Protein AF-A0A8K0CQT3-F1 (afdb_monomer_lite)

Organism: Ignelater luminosus (NCBI:txid2038154)

Secondary structure (DSSP, 8-state):
---HHHHHHHHHHHHHHHH-HHHHHHSPPPPP--PPPPHHHHHHTT--GGGTSHHHH-------

Structure (mmCIF, N/CA/C/O backbone):
data_AF-A0A8K0CQT3-F1
#
_entry.id   AF-A0A8K0CQT3-F1
#
loop_
_atom_site.group_PDB
_atom_site.id
_atom_site.type_symbol
_atom_site.label_atom_id
_atom_site.label_alt_id
_atom_site.label_comp_id
_atom_site.label_asym_id
_atom_site.label_entity_id
_atom_site.label_seq_id
_atom_site.pdbx_PDB_ins_code
_atom_site.Cartn_x
_atom_site.Cartn_y
_atom_site.Cartn_z
_atom_site.occupancy
_atom_site.B_iso_or_equiv
_atom_site.auth_seq_id
_atom_site.auth_comp_id
_atom_site.auth_asym_id
_atom_site.auth_atom_id
_atom_site.pdbx_PDB_model_num
ATOM 1 N N . LYS A 1 1 ? 13.627 -15.070 -18.313 1.00 69.12 1 LYS A N 1
ATOM 2 C CA . LYS A 1 1 ? 14.164 -14.311 -17.158 1.00 69.12 1 LYS A CA 1
ATOM 3 C C . LYS A 1 1 ? 13.854 -12.850 -17.423 1.00 69.12 1 LYS A C 1
ATOM 5 O O . LYS A 1 1 ? 14.380 -12.341 -18.401 1.00 69.12 1 LYS A O 1
ATOM 10 N N . THR A 1 2 ? 12.971 -12.232 -16.643 1.00 79.12 2 THR A N 1
ATOM 11 C CA . THR A 1 2 ? 12.813 -10.771 -16.661 1.00 79.12 2 THR A CA 1
ATOM 12 C C . THR A 1 2 ? 14.122 -10.135 -16.208 1.00 79.12 2 THR A C 1
ATOM 14 O O . THR A 1 2 ? 14.854 -10.722 -15.399 1.00 79.12 2 THR A O 1
ATOM 17 N N . SER A 1 3 ? 14.481 -8.992 -16.786 1.00 92.25 3 SER A N 1
ATOM 18 C CA . SER A 1 3 ? 15.720 -8.322 -16.398 1.00 92.25 3 SER A CA 1
ATOM 19 C C . SER A 1 3 ? 15.579 -7.734 -14.992 1.00 92.25 3 SER A C 1
ATOM 21 O O . SER A 1 3 ? 14.489 -7.358 -14.564 1.00 92.25 3 SER A O 1
ATOM 23 N N . ARG A 1 4 ? 16.693 -7.614 -14.256 1.00 95.06 4 ARG A N 1
ATOM 24 C CA . ARG A 1 4 ? 16.694 -6.943 -12.942 1.00 95.06 4 ARG A CA 1
ATOM 25 C C . ARG A 1 4 ? 16.138 -5.517 -13.037 1.00 95.06 4 ARG A C 1
ATOM 27 O O . ARG A 1 4 ? 15.553 -5.010 -12.088 1.00 95.06 4 ARG A O 1
ATOM 34 N N . ILE A 1 5 ? 16.349 -4.867 -14.179 1.00 96.62 5 ILE A N 1
ATOM 3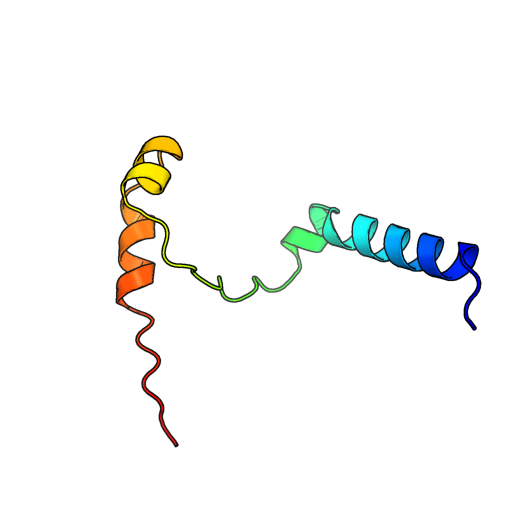5 C CA . ILE A 1 5 ? 15.860 -3.515 -14.436 1.00 96.62 5 ILE A CA 1
ATOM 36 C C . ILE A 1 5 ? 14.333 -3.536 -14.541 1.00 96.62 5 ILE A C 1
ATOM 38 O O . ILE A 1 5 ? 13.692 -2.784 -13.820 1.00 96.62 5 ILE A O 1
ATOM 42 N N . GLU A 1 6 ? 13.755 -4.443 -15.332 1.00 97.25 6 GLU A N 1
ATOM 43 C CA . GLU A 1 6 ? 12.297 -4.601 -15.464 1.00 97.25 6 GLU A CA 1
ATOM 44 C C . GLU A 1 6 ? 11.611 -4.938 -14.138 1.00 97.25 6 GLU A C 1
ATOM 46 O O . GLU A 1 6 ? 10.557 -4.395 -13.824 1.00 97.25 6 GLU A O 1
ATOM 51 N N . THR A 1 7 ? 12.206 -5.817 -13.327 1.00 97.06 7 THR A N 1
ATOM 52 C CA . THR A 1 7 ? 11.627 -6.148 -12.017 1.00 97.06 7 THR A CA 1
ATOM 53 C C . THR A 1 7 ? 11.658 -4.957 -11.067 1.00 97.06 7 THR A C 1
ATOM 55 O O . THR A 1 7 ? 10.729 -4.761 -10.289 1.00 97.06 7 THR A O 1
ATOM 58 N N . ASN A 1 8 ? 12.717 -4.147 -11.128 1.00 97.06 8 ASN A N 1
ATOM 59 C CA . ASN A 1 8 ? 12.849 -2.971 -10.276 1.00 97.06 8 ASN A CA 1
ATOM 60 C C . ASN A 1 8 ? 11.901 -1.852 -10.712 1.00 97.06 8 ASN A C 1
ATOM 62 O O . ASN A 1 8 ? 11.332 -1.180 -9.855 1.00 97.06 8 ASN A O 1
ATOM 66 N N . THR A 1 9 ? 11.722 -1.650 -12.020 1.00 97.50 9 THR A N 1
ATOM 67 C CA . THR A 1 9 ? 10.777 -0.655 -12.538 1.00 97.50 9 THR A CA 1
ATOM 68 C C . THR A 1 9 ? 9.339 -1.046 -12.218 1.00 97.50 9 THR A C 1
ATOM 70 O O . THR A 1 9 ? 8.582 -0.197 -11.755 1.00 97.50 9 THR A O 1
ATOM 73 N N . ASP A 1 10 ? 8.975 -2.323 -12.364 1.00 97.44 10 ASP A N 1
ATOM 74 C CA . ASP A 1 10 ? 7.659 -2.820 -11.948 1.00 97.44 10 ASP A CA 1
ATOM 75 C C . ASP A 1 10 ? 7.425 -2.610 -10.445 1.00 97.44 10 ASP A C 1
ATOM 77 O O . ASP A 1 10 ? 6.414 -2.029 -10.043 1.00 97.44 10 ASP A O 1
ATOM 81 N N . LEU A 1 11 ? 8.393 -2.996 -9.604 1.00 97.69 11 LEU A N 1
ATOM 82 C CA . LEU A 1 11 ? 8.295 -2.801 -8.158 1.00 97.69 11 LEU A CA 1
ATOM 83 C C . LEU A 1 11 ? 8.122 -1.320 -7.799 1.00 97.69 11 LEU A C 1
ATOM 85 O O . LEU A 1 11 ? 7.267 -0.985 -6.979 1.00 97.69 11 LEU A O 1
ATOM 89 N N . LEU A 1 12 ? 8.899 -0.436 -8.431 1.00 98.00 12 LEU A N 1
ATOM 90 C CA . LEU A 1 12 ? 8.812 1.003 -8.211 1.00 98.00 12 LEU A CA 1
ATOM 91 C C . LEU A 1 12 ? 7.426 1.542 -8.577 1.00 98.00 12 LEU A C 1
ATOM 93 O O . LEU A 1 12 ? 6.821 2.246 -7.773 1.00 98.00 12 LEU A O 1
ATOM 97 N N . HIS A 1 13 ? 6.893 1.185 -9.747 1.00 97.88 13 HIS A N 1
ATOM 98 C CA . HIS A 1 13 ? 5.558 1.619 -10.158 1.00 97.88 13 HIS A CA 1
ATOM 99 C C . HIS A 1 13 ? 4.483 1.143 -9.181 1.00 97.88 13 HIS A C 1
ATOM 101 O O . HIS A 1 13 ? 3.623 1.925 -8.778 1.00 97.88 13 HIS A O 1
ATOM 107 N N . ARG A 1 14 ? 4.554 -0.115 -8.734 1.00 96.56 14 ARG A N 1
ATOM 108 C CA . ARG A 1 14 ? 3.602 -0.654 -7.753 1.00 96.56 14 ARG A CA 1
ATOM 109 C C . ARG A 1 14 ? 3.669 0.119 -6.440 1.00 96.56 14 ARG A C 1
ATOM 111 O O . ARG A 1 14 ? 2.622 0.497 -5.921 1.00 96.56 14 ARG A O 1
ATOM 118 N N . LEU A 1 15 ? 4.873 0.415 -5.950 1.00 96.94 15 LEU A N 1
ATOM 119 C CA . LEU A 1 15 ? 5.064 1.192 -4.726 1.00 96.94 15 LEU A CA 1
ATOM 120 C C . LEU A 1 15 ? 4.501 2.611 -4.849 1.00 96.94 15 LEU A C 1
ATOM 122 O O . LEU A 1 15 ? 3.738 3.027 -3.977 1.00 96.94 15 LEU A O 1
ATOM 126 N N . LEU A 1 16 ? 4.797 3.317 -5.944 1.00 96.88 16 LEU A N 1
ATOM 127 C CA . LEU A 1 16 ? 4.270 4.662 -6.201 1.00 96.88 16 LEU A CA 1
ATOM 128 C C . LEU A 1 16 ? 2.741 4.680 -6.151 1.00 96.88 16 LEU A C 1
ATOM 130 O O . LEU A 1 16 ? 2.149 5.480 -5.436 1.00 96.88 16 LEU A O 1
ATOM 134 N N . ILE A 1 17 ? 2.096 3.733 -6.832 1.00 95.06 17 ILE A N 1
ATOM 135 C CA . ILE A 1 17 ? 0.635 3.653 -6.880 1.00 95.06 17 ILE A CA 1
ATOM 136 C C . ILE A 1 17 ? 0.059 3.227 -5.513 1.00 95.06 17 ILE A C 1
ATOM 138 O O . ILE A 1 17 ? -1.068 3.595 -5.179 1.00 95.06 17 ILE A O 1
ATOM 142 N N . THR A 1 18 ? 0.774 2.439 -4.700 1.00 92.25 18 THR A N 1
ATOM 143 C CA . THR A 1 18 ? 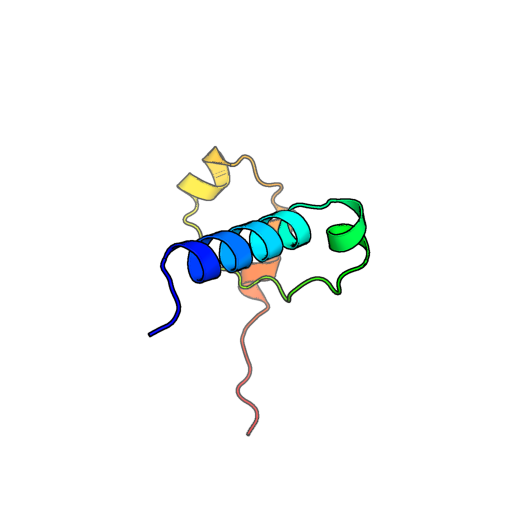0.315 2.086 -3.339 1.00 92.25 18 THR A CA 1
ATOM 144 C C . THR A 1 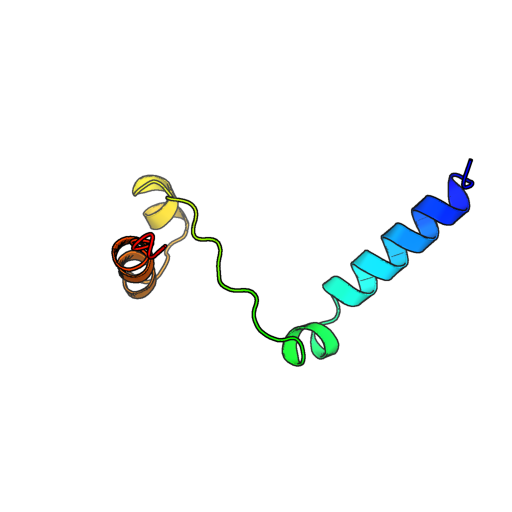18 ? 0.425 3.229 -2.336 1.00 92.25 18 THR A C 1
ATOM 146 O O . THR A 1 18 ? -0.416 3.307 -1.446 1.00 92.25 18 THR A O 1
ATOM 149 N N . LEU A 1 19 ? 1.429 4.095 -2.485 1.00 93.88 19 LEU A N 1
ATOM 150 C CA . LEU A 1 19 ? 1.712 5.198 -1.563 1.00 93.88 19 LEU A CA 1
ATOM 151 C C . LEU A 1 19 ? 1.014 6.507 -1.945 1.00 93.88 19 LEU A C 1
ATOM 153 O O . LEU A 1 19 ? 0.966 7.421 -1.127 1.00 93.88 19 LEU A O 1
ATOM 157 N N . ASP A 1 20 ? 0.482 6.605 -3.163 1.00 95.25 20 ASP A N 1
ATOM 158 C CA . ASP A 1 20 ? -0.273 7.767 -3.621 1.00 95.25 20 ASP A CA 1
ATOM 159 C C . ASP A 1 20 ? -1.537 7.987 -2.756 1.00 95.25 20 ASP A C 1
ATOM 161 O O . ASP A 1 20 ? -2.422 7.121 -2.745 1.00 95.25 20 ASP A O 1
ATOM 165 N N . PRO A 1 21 ? -1.662 9.126 -2.042 1.00 92.50 21 PRO A N 1
ATOM 166 C CA . PRO A 1 21 ? -2.794 9.383 -1.151 1.00 92.50 21 PRO A CA 1
ATOM 167 C C . PRO A 1 21 ? -4.137 9.501 -1.875 1.00 92.50 21 PRO A C 1
ATOM 169 O O . PRO A 1 21 ? -5.164 9.077 -1.342 1.00 92.50 21 PRO A O 1
ATOM 172 N N . LEU A 1 22 ? -4.141 10.061 -3.087 1.00 94.50 22 LEU A N 1
ATOM 173 C CA . LEU A 1 22 ? -5.351 10.233 -3.881 1.00 94.50 22 LEU A CA 1
ATOM 174 C C . LEU A 1 22 ? -5.864 8.864 -4.326 1.00 94.50 22 LEU A C 1
ATOM 176 O O . LEU A 1 22 ? -7.018 8.524 -4.068 1.00 94.50 22 LEU A O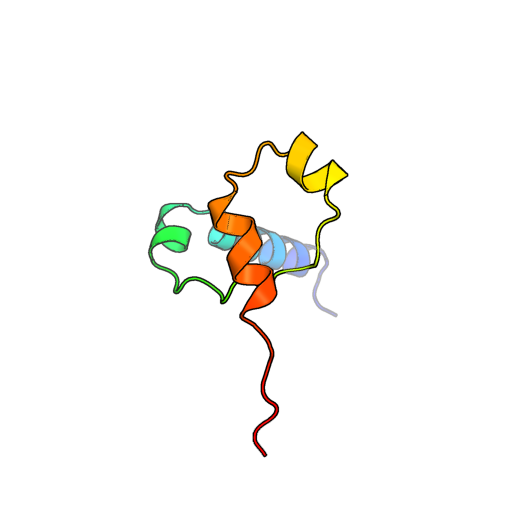 1
ATOM 180 N N . ILE A 1 23 ? -4.995 8.041 -4.911 1.00 93.38 23 ILE A N 1
ATOM 181 C CA . ILE A 1 23 ? -5.352 6.685 -5.330 1.00 93.38 23 ILE A CA 1
ATOM 182 C C . ILE A 1 23 ? -5.732 5.838 -4.111 1.00 93.38 23 ILE A C 1
ATOM 184 O O . ILE A 1 23 ? -6.705 5.090 -4.173 1.00 93.38 23 ILE A O 1
ATOM 188 N N . ALA A 1 24 ? -5.010 5.959 -2.993 1.00 89.44 24 ALA A N 1
ATOM 189 C CA . ALA A 1 24 ? -5.332 5.244 -1.761 1.00 89.44 24 ALA A CA 1
ATOM 190 C C . ALA A 1 24 ? -6.731 5.597 -1.237 1.00 89.44 24 ALA A C 1
ATOM 192 O O . ALA A 1 24 ? -7.469 4.690 -0.864 1.00 89.44 24 ALA A O 1
ATOM 193 N N . SER A 1 25 ? -7.118 6.877 -1.269 1.00 89.31 25 SER A N 1
ATOM 194 C CA . SER A 1 25 ? -8.444 7.321 -0.818 1.00 89.31 25 SER A CA 1
ATOM 195 C C . SER A 1 25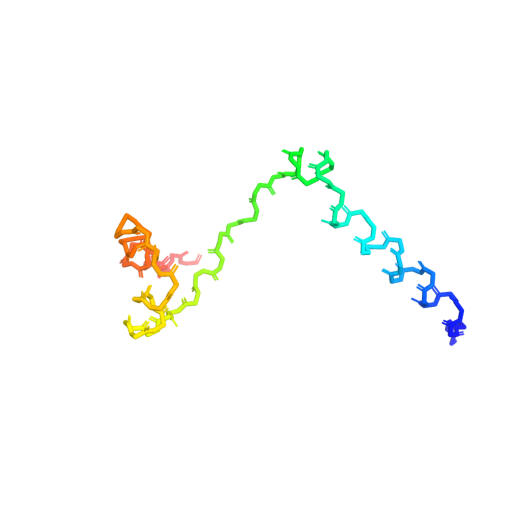 ? -9.600 6.796 -1.677 1.00 89.31 25 SER A C 1
ATOM 197 O O . SER A 1 25 ? -10.700 6.593 -1.171 1.00 89.31 25 SER A O 1
ATOM 199 N N . LEU A 1 26 ? -9.350 6.553 -2.968 1.00 91.69 26 LEU A N 1
ATOM 200 C CA . LEU A 1 26 ? -10.346 6.051 -3.919 1.00 91.69 26 LEU A CA 1
ATOM 201 C C . LEU A 1 26 ? -10.462 4.522 -3.913 1.00 91.69 26 LEU A C 1
ATOM 203 O O . LEU A 1 26 ? -11.431 3.967 -4.434 1.00 91.69 26 LEU A O 1
ATOM 207 N N . ARG A 1 27 ? -9.467 3.816 -3.367 1.00 88.25 27 ARG A N 1
ATOM 208 C CA . ARG A 1 27 ? -9.500 2.357 -3.277 1.00 88.25 27 ARG A CA 1
ATOM 209 C C . ARG A 1 27 ? -10.497 1.907 -2.223 1.00 88.25 27 ARG A C 1
ATOM 211 O O . ARG A 1 27 ? -10.595 2.485 -1.145 1.00 88.25 27 ARG A O 1
ATOM 218 N N . ALA A 1 28 ? -11.170 0.797 -2.515 1.00 82.75 28 ALA A N 1
ATOM 219 C CA . ALA A 1 28 ? -11.960 0.108 -1.510 1.00 82.75 28 ALA A CA 1
ATOM 220 C C . ALA A 1 28 ? -11.059 -0.241 -0.309 1.00 82.75 28 ALA A C 1
ATOM 222 O O . ALA A 1 28 ? -9.978 -0.812 -0.516 1.00 82.75 28 ALA A O 1
ATOM 223 N N . PRO A 1 29 ? -11.472 0.083 0.929 1.00 78.69 29 PRO A N 1
ATOM 224 C CA . PRO A 1 29 ? -10.710 -0.297 2.103 1.00 78.69 29 PRO A CA 1
ATOM 225 C C . PRO A 1 29 ? -10.604 -1.821 2.134 1.00 78.69 29 PRO A C 1
ATOM 227 O O . PRO A 1 29 ? -11.602 -2.541 2.047 1.00 78.69 29 PRO A O 1
ATOM 230 N N . LEU A 1 30 ? -9.374 -2.326 2.228 1.00 72.44 30 LEU A N 1
ATOM 231 C CA . LEU A 1 30 ? -9.166 -3.745 2.477 1.00 72.44 30 LEU A CA 1
ATOM 232 C C . LEU A 1 30 ? -9.769 -4.063 3.842 1.00 72.44 30 LEU A C 1
ATOM 234 O O . LEU A 1 30 ? -9.555 -3.313 4.796 1.00 72.44 30 LEU A O 1
ATOM 238 N N . LYS A 1 31 ? -10.496 -5.183 3.943 1.00 78.12 31 LYS A N 1
ATOM 239 C CA . LYS A 1 31 ? -10.955 -5.680 5.242 1.00 78.12 31 LYS A CA 1
ATOM 240 C C . LYS A 1 31 ? -9.726 -5.776 6.153 1.00 78.12 31 LYS A C 1
ATOM 242 O O . LYS A 1 31 ? -8.786 -6.495 5.790 1.00 78.12 31 LYS A O 1
ATOM 247 N N . PRO A 1 32 ? -9.681 -5.036 7.272 1.00 71.38 32 PRO A N 1
ATOM 248 C CA . PRO A 1 32 ? -8.517 -5.038 8.136 1.00 71.38 32 PRO A CA 1
ATOM 249 C C . PRO A 1 32 ? -8.268 -6.470 8.598 1.00 71.38 32 PRO A C 1
ATOM 251 O O . PRO A 1 32 ? -9.102 -7.101 9.247 1.00 71.38 32 PRO A O 1
ATOM 254 N N . ARG A 1 33 ? -7.115 -7.026 8.219 1.00 72.44 33 ARG A N 1
ATOM 255 C CA . ARG A 1 33 ? -6.691 -8.331 8.719 1.00 72.44 33 ARG A CA 1
ATOM 256 C C . ARG A 1 33 ? -6.139 -8.109 10.119 1.00 72.44 33 ARG A C 1
ATOM 258 O O . ARG A 1 33 ? -4.933 -7.946 10.293 1.00 72.44 33 ARG A O 1
ATOM 265 N N . HIS A 1 34 ? -7.034 -8.046 11.100 1.00 71.38 34 HIS A N 1
ATOM 266 C CA . HIS A 1 34 ? -6.661 -7.871 12.496 1.00 71.38 34 HIS A CA 1
ATOM 267 C C . HIS A 1 34 ? -5.780 -9.042 12.931 1.00 71.38 34 HIS A C 1
ATOM 269 O O . HIS A 1 34 ? -6.205 -10.196 12.982 1.00 71.38 34 HIS A O 1
ATOM 275 N N . ARG A 1 35 ? -4.513 -8.746 13.217 1.00 75.38 35 ARG A N 1
ATOM 276 C CA . ARG A 1 35 ? -3.666 -9.641 13.999 1.00 75.38 35 ARG A CA 1
ATOM 277 C C . ARG A 1 35 ? -3.888 -9.306 15.465 1.00 75.38 35 ARG A C 1
ATOM 279 O O . ARG A 1 35 ? -4.004 -8.134 15.811 1.00 75.38 35 ARG A O 1
ATOM 286 N N . LYS A 1 36 ? -3.929 -10.332 16.316 1.00 81.31 36 LYS A N 1
ATOM 287 C CA . LYS A 1 36 ? -3.948 -10.136 17.767 1.00 81.31 36 LYS A CA 1
ATOM 288 C C . LYS A 1 36 ? -2.657 -9.409 18.157 1.00 81.31 36 LYS A C 1
ATOM 290 O O . LYS A 1 36 ? -1.570 -9.934 17.927 1.00 81.31 36 LYS A O 1
ATOM 295 N N . ILE A 1 37 ? -2.792 -8.197 18.678 1.00 84.88 37 ILE A N 1
ATOM 296 C CA . ILE A 1 37 ? -1.709 -7.429 19.299 1.00 84.88 37 ILE A CA 1
ATOM 297 C C . ILE A 1 37 ? -1.761 -7.662 20.805 1.00 84.88 37 ILE A C 1
ATOM 299 O O . ILE A 1 37 ? -2.845 -7.856 21.359 1.00 84.88 37 ILE A O 1
ATOM 303 N N . THR A 1 38 ? -0.602 -7.708 21.459 1.00 88.38 38 THR A N 1
ATOM 304 C CA . THR A 1 38 ? -0.571 -7.885 22.913 1.00 88.38 38 THR A CA 1
ATOM 305 C C . THR A 1 38 ? -1.010 -6.590 23.609 1.00 88.38 38 THR A C 1
ATOM 307 O O . THR A 1 38 ? -0.890 -5.510 23.017 1.00 88.38 38 THR A O 1
ATOM 310 N N . PRO A 1 39 ? -1.529 -6.668 24.846 1.00 84.06 39 PRO A N 1
ATOM 311 C CA . PRO A 1 39 ? -1.960 -5.489 25.596 1.00 84.06 39 PRO A CA 1
ATOM 312 C C . PRO A 1 39 ? -0.848 -4.446 25.760 1.00 84.06 39 PRO A C 1
ATOM 314 O O . PRO A 1 39 ? -1.103 -3.257 25.614 1.00 84.06 39 PRO A O 1
ATOM 317 N N . GLU A 1 40 ? 0.398 -4.882 25.957 1.00 87.88 40 GLU A N 1
ATOM 318 C CA . GLU A 1 40 ? 1.552 -3.991 26.124 1.00 87.88 40 GLU A CA 1
ATOM 319 C C . GLU A 1 40 ? 1.823 -3.196 24.842 1.00 87.88 40 GLU A C 1
ATOM 321 O O . GLU A 1 40 ? 2.076 -1.995 24.878 1.00 87.88 40 GLU A O 1
ATOM 326 N N . VAL A 1 41 ? 1.729 -3.853 23.680 1.00 87.06 41 VAL A N 1
ATOM 327 C CA . VAL A 1 41 ? 1.885 -3.187 22.379 1.00 87.06 41 VAL A CA 1
ATOM 328 C C . VAL A 1 41 ? 0.734 -2.213 22.137 1.00 87.06 41 VAL A C 1
ATOM 330 O O . VAL A 1 41 ? 0.958 -1.123 21.620 1.00 87.06 41 VAL A O 1
ATOM 333 N N . PHE A 1 42 ? -0.486 -2.568 22.540 1.00 85.81 42 PHE A N 1
ATOM 334 C CA . PHE A 1 42 ? -1.643 -1.682 22.432 1.00 85.81 42 PHE A CA 1
ATOM 335 C C . PHE A 1 42 ? -1.476 -0.407 23.277 1.00 85.81 42 PHE A C 1
ATOM 337 O O . PHE A 1 42 ? -1.700 0.697 22.773 1.00 85.81 42 PHE A O 1
ATOM 344 N N . GLU A 1 43 ? -1.020 -0.548 24.525 1.00 87.56 43 GLU A N 1
ATOM 345 C CA . GLU A 1 43 ? -0.731 0.576 25.424 1.00 87.56 43 GLU A CA 1
ATOM 346 C C . GLU A 1 43 ? 0.384 1.475 24.877 1.00 87.56 43 GLU A C 1
ATOM 348 O O . GLU A 1 43 ? 0.246 2.701 24.861 1.00 87.56 43 GLU A O 1
ATOM 353 N N . LEU A 1 44 ? 1.462 0.879 24.356 1.00 92.06 44 LEU A N 1
ATOM 354 C CA . LEU A 1 44 ? 2.569 1.621 23.746 1.00 92.06 44 LEU A CA 1
ATOM 355 C C . LEU A 1 44 ? 2.135 2.412 22.508 1.00 92.06 44 LEU A C 1
ATOM 357 O O . LEU A 1 44 ? 2.592 3.537 22.303 1.00 92.06 44 LEU A O 1
ATOM 361 N N . LEU A 1 45 ? 1.242 1.845 21.695 1.00 88.00 45 LEU A N 1
ATOM 362 C CA . LEU A 1 45 ? 0.706 2.503 20.504 1.00 88.00 45 LEU A CA 1
ATOM 363 C C . LEU A 1 45 ? -0.351 3.570 20.829 1.00 88.00 45 LEU A C 1
ATOM 365 O O . LEU A 1 45 ? -0.786 4.270 19.915 1.00 88.00 45 LEU A O 1
ATOM 369 N N . LYS A 1 46 ? -0.754 3.716 22.103 1.00 83.94 46 LYS A N 1
ATOM 370 C CA . LYS A 1 46 ? -1.805 4.643 22.561 1.00 83.94 46 LYS A CA 1
ATOM 371 C C . LYS A 1 46 ? -3.077 4.544 21.715 1.00 83.94 46 LYS A C 1
ATOM 373 O O . LYS A 1 46 ? -3.728 5.554 21.441 1.00 83.94 46 LYS A O 1
ATOM 378 N N . MET A 1 47 ? -3.406 3.336 21.262 1.00 76.69 47 MET A N 1
ATOM 379 C CA . MET A 1 47 ? -4.590 3.132 20.440 1.00 76.69 47 MET A CA 1
ATOM 380 C C . MET A 1 47 ? -5.844 3.434 21.273 1.00 76.69 47 MET A C 1
ATOM 382 O O . MET A 1 47 ? -5.925 3.018 22.433 1.00 76.69 47 MET A O 1
ATOM 386 N N . PRO A 1 48 ? -6.827 4.165 20.721 1.00 66.69 48 PRO A N 1
ATOM 387 C CA . PRO A 1 48 ? -8.085 4.382 21.413 1.00 66.69 48 PRO A CA 1
ATOM 388 C C . PRO A 1 48 ? -8.773 3.030 21.645 1.00 66.69 48 PRO A C 1
ATOM 390 O O . PRO A 1 48 ? -8.810 2.165 20.770 1.00 66.69 48 PRO A O 1
ATOM 393 N N . SER A 1 49 ? -9.341 2.842 22.837 1.00 58.47 49 SER A N 1
ATOM 394 C CA . SER A 1 49 ? -9.970 1.589 23.288 1.00 58.47 49 SER A CA 1
ATOM 395 C C . SER A 1 49 ? -11.114 1.085 22.392 1.00 58.47 49 SER A C 1
ATOM 397 O O . SER A 1 49 ? -11.503 -0.079 22.492 1.00 58.47 49 SER A O 1
ATOM 399 N N . CYS A 1 50 ? -11.619 1.920 21.480 1.00 54.09 50 CYS A N 1
ATOM 400 C CA . CYS A 1 50 ? -12.614 1.559 20.472 1.00 54.09 50 CYS A CA 1
ATOM 401 C C . CYS A 1 50 ? -12.111 0.509 19.461 1.00 54.09 50 CYS A C 1
ATOM 403 O O . CYS A 1 50 ? -12.916 -0.273 1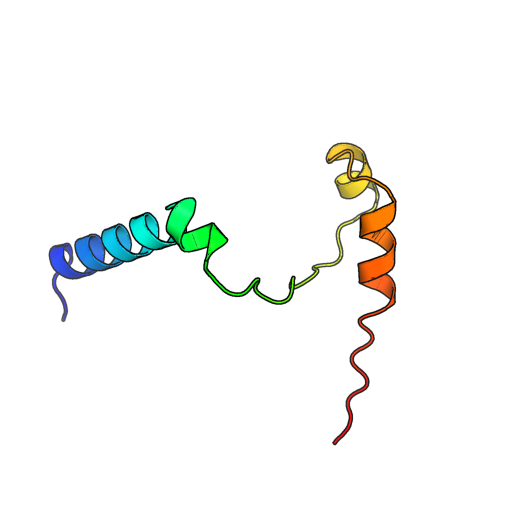8.961 1.00 54.09 50 CYS A O 1
ATOM 405 N N . ASP A 1 51 ? -10.799 0.419 19.222 1.00 53.34 51 ASP A N 1
ATOM 406 C CA . ASP A 1 51 ? -10.219 -0.518 18.245 1.00 53.34 51 ASP A CA 1
ATOM 407 C C . ASP A 1 51 ? -9.976 -1.925 18.821 1.00 53.34 51 ASP A C 1
ATOM 409 O O . ASP A 1 51 ? -9.700 -2.875 18.085 1.00 53.34 51 ASP A O 1
ATOM 413 N N . PHE A 1 52 ? -10.100 -2.088 20.143 1.00 51.31 52 PHE A N 1
ATOM 414 C CA . PHE A 1 52 ? -9.892 -3.372 20.817 1.00 51.31 52 PHE A CA 1
ATOM 415 C C . PHE A 1 52 ? -11.096 -4.316 20.662 1.00 51.31 52 PHE A C 1
ATOM 417 O O . PHE A 1 52 ? -10.942 -5.538 20.653 1.00 51.31 52 PHE A O 1
ATOM 424 N N . ASN A 1 53 ? -12.303 -3.761 20.505 1.00 46.34 53 ASN A N 1
ATOM 425 C CA . ASN A 1 53 ? -13.540 -4.545 20.426 1.00 46.34 53 ASN A CA 1
ATOM 426 C C . ASN A 1 53 ? -13.806 -5.138 19.033 1.00 46.34 53 ASN A C 1
ATOM 428 O O . ASN A 1 53 ? -14.495 -6.147 18.938 1.00 46.34 53 ASN A O 1
ATOM 432 N N . VAL A 1 54 ? -13.178 -4.625 17.968 1.00 47.44 54 VAL A N 1
ATOM 433 C CA . VAL A 1 54 ? -13.288 -5.226 16.621 1.00 47.44 54 VAL A CA 1
ATOM 434 C C . VAL A 1 54 ? -12.562 -6.580 16.547 1.00 47.44 54 VAL A C 1
ATOM 436 O O . VAL A 1 54 ? -12.949 -7.470 15.793 1.00 47.44 54 VAL A O 1
ATOM 439 N N . ALA A 1 55 ? -11.548 -6.794 17.395 1.00 46.81 55 ALA A N 1
ATOM 440 C CA . ALA A 1 55 ? -10.816 -8.060 17.468 1.00 46.81 55 ALA A CA 1
ATOM 441 C C . ALA A 1 55 ? -11.563 -9.180 18.220 1.00 46.81 55 ALA A C 1
ATOM 443 O O . ALA A 1 55 ? -11.108 -10.325 18.182 1.00 46.81 55 ALA A O 1
ATOM 444 N N . LYS A 1 56 ? -12.680 -8.876 18.900 1.00 43.12 56 LYS A N 1
ATOM 445 C CA . LYS A 1 56 ? -13.536 -9.884 19.551 1.00 43.12 56 LYS A CA 1
ATOM 446 C C . LYS A 1 56 ? -14.734 -10.318 18.708 1.00 43.12 56 LYS A C 1
ATOM 448 O O . LYS A 1 56 ? -15.310 -11.347 19.019 1.00 43.12 56 LYS A O 1
ATOM 453 N N . GLU A 1 57 ? -15.090 -9.579 17.658 1.00 39.38 57 GLU A N 1
ATOM 454 C CA . GLU A 1 57 ? -16.332 -9.822 16.906 1.00 39.38 57 GLU A CA 1
ATOM 455 C C . GLU A 1 57 ? -16.120 -10.410 15.504 1.00 39.38 57 GLU A C 1
ATOM 457 O O . GLU A 1 57 ? -17.076 -10.751 14.818 1.00 39.38 57 GLU A O 1
ATOM 462 N N . CYS A 1 58 ? -14.870 -10.609 15.080 1.00 41.94 58 CYS A N 1
ATOM 463 C CA . CYS A 1 58 ? -14.565 -11.406 13.890 1.00 41.94 58 CYS A CA 1
ATOM 464 C C . CYS A 1 58 ? -14.313 -12.871 14.269 1.00 41.94 58 CYS A C 1
ATOM 466 O O . CYS A 1 58 ? -13.300 -13.457 13.876 1.00 41.94 58 CYS A O 1
ATOM 468 N N . ASP A 1 59 ? -15.233 -13.464 15.031 1.00 35.34 59 ASP A N 1
ATOM 469 C CA . ASP A 1 59 ? -15.433 -14.903 14.949 1.00 35.34 59 ASP A CA 1
ATOM 470 C C . ASP A 1 59 ? -15.954 -15.166 13.537 1.00 35.34 59 ASP A C 1
ATOM 472 O O . ASP A 1 59 ? -17.112 -14.909 13.205 1.00 35.34 59 ASP A O 1
ATOM 476 N N . PHE A 1 60 ? -15.056 -15.626 12.667 1.00 44.78 60 PHE A N 1
ATOM 477 C CA . PHE A 1 60 ? -15.461 -16.321 11.461 1.00 44.78 60 PHE A CA 1
ATOM 478 C C . PHE A 1 60 ? -16.275 -17.531 11.918 1.00 44.78 60 PHE A C 1
ATOM 480 O O . PHE A 1 60 ? -15.726 -18.583 12.245 1.00 44.78 60 PHE A O 1
ATOM 487 N N . SER A 1 61 ? -17.594 -17.371 11.953 1.00 39.97 61 SER A N 1
ATOM 488 C CA . SER A 1 61 ? -18.490 -18.489 11.726 1.00 39.97 61 SER A CA 1
ATOM 489 C C . SER A 1 61 ? -18.102 -19.046 10.360 1.00 39.97 61 SER A C 1
ATOM 491 O O . SER A 1 61 ? -18.369 -18.447 9.320 1.00 39.97 61 SER A O 1
ATOM 493 N N . ASN A 1 62 ? -17.382 -20.169 10.375 1.00 43.88 62 ASN A N 1
ATOM 494 C CA . ASN A 1 62 ? -17.392 -21.078 9.243 1.00 43.88 62 ASN A CA 1
ATOM 495 C C . ASN A 1 62 ? -18.864 -21.406 8.983 1.00 43.88 62 ASN A C 1
ATOM 497 O O . ASN A 1 62 ? -19.519 -22.005 9.835 1.00 43.88 62 ASN A O 1
ATOM 501 N N . SER A 1 63 ? -19.371 -20.965 7.841 1.00 42.12 63 SER A N 1
ATOM 502 C CA . SER A 1 63 ? -20.631 -21.418 7.274 1.00 42.12 63 SER A CA 1
ATOM 503 C C . SER A 1 63 ? -20.291 -21.947 5.889 1.00 42.12 63 SER A C 1
ATOM 505 O O . SER A 1 63 ? -20.040 -21.141 4.997 1.00 42.12 63 SER A O 1
ATOM 507 N N . ASP A 1 64 ? -20.225 -23.279 5.824 1.00 39.62 64 ASP A N 1
ATOM 508 C CA . ASP A 1 64 ? -20.274 -24.211 4.683 1.00 39.62 64 ASP A CA 1
ATOM 509 C C . ASP A 1 64 ? -19.561 -23.853 3.364 1.00 39.62 64 ASP A C 1
ATOM 511 O O . ASP A 1 64 ? -20.016 -22.954 2.621 1.00 39.62 64 ASP A O 1
#

Sequence (64 aa):
KTSRIETNTDLLHRLLITLDPLIASLRAPLKPRHRKITPEVFELLKMPSCDFNVAKECDFSNSD

Foldseek 3Di:
DDDPVRVVVVVVVVVCCCPDPVNVVVDDDDPPPDDDDDPVVCVVVVDPPVVVVVVVPPPPPPDD

Radius of gyration: 18.33 Å; chains: 1; bounding box: 37×34×43 Å

pLDDT: mean 77.23, std 20.14, range [35.34, 98.0]